Protein AF-A0A968Q7B4-F1 (afdb_monomer_lite)

Sequence (101 aa):
MTEPVQVTSNPGSHGLDSASDPGQVVVAPGVAQANNVILGAARGCRLVISPGVCLGCDVIVQAARGDLVIEPGAILGSGVLVVGRGLHWSARLHWIKQHAD

Structure (mmCIF, N/CA/C/O backbone):
data_AF-A0A968Q7B4-F1
#
_entry.id   AF-A0A968Q7B4-F1
#
loop_
_atom_site.group_PDB
_atom_site.id
_atom_site.type_symbol
_atom_site.label_atom_id
_atom_site.label_alt_id
_atom_site.label_comp_id
_atom_site.label_asym_id
_atom_site.label_entity_id
_atom_site.label_seq_id
_atom_site.pdbx_PDB_ins_code
_atom_site.Cartn_x
_atom_site.Cartn_y
_atom_site.Cartn_z
_atom_site.occupancy
_atom_site.B_iso_or_equiv
_atom_site.auth_seq_id
_atom_site.auth_comp_id
_atom_site.auth_asym_id
_atom_site.auth_atom_id
_atom_site.pdbx_PDB_model_num
ATOM 1 N N . MET A 1 1 ? 6.324 15.083 -13.521 1.00 36.19 1 MET A N 1
ATOM 2 C CA . MET A 1 1 ? 5.081 15.729 -13.053 1.00 36.19 1 MET A CA 1
ATOM 3 C C . MET A 1 1 ? 4.260 14.635 -12.400 1.00 36.19 1 MET A C 1
ATOM 5 O O . MET A 1 1 ? 3.805 13.756 -13.111 1.00 36.19 1 MET A O 1
ATOM 9 N N . THR A 1 2 ? 4.208 14.595 -11.071 1.00 40.41 2 THR A N 1
ATOM 10 C CA . THR A 1 2 ? 3.474 13.566 -10.318 1.00 40.41 2 THR A CA 1
ATOM 11 C C . THR A 1 2 ? 2.026 14.032 -10.208 1.00 40.41 2 THR A C 1
ATOM 13 O O . THR A 1 2 ? 1.783 15.120 -9.685 1.00 40.41 2 THR A O 1
ATOM 16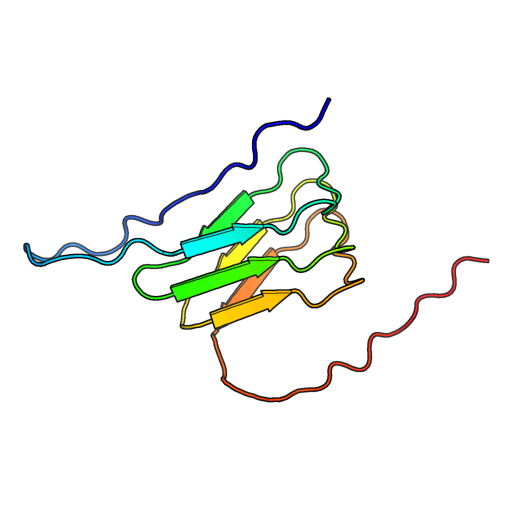 N N . GLU A 1 3 ? 1.085 13.283 -10.775 1.00 44.28 3 GLU A N 1
ATOM 17 C CA . GLU A 1 3 ? -0.343 13.601 -10.668 1.00 44.28 3 GLU A CA 1
ATOM 18 C C . GLU A 1 3 ? -0.794 13.522 -9.195 1.00 44.28 3 GLU A C 1
ATOM 20 O O . GLU A 1 3 ? -0.197 12.773 -8.414 1.00 44.28 3 GLU A O 1
ATOM 25 N N . PRO A 1 4 ? -1.803 14.302 -8.763 1.00 49.19 4 PRO A N 1
ATOM 26 C CA . PRO A 1 4 ? -2.284 14.237 -7.389 1.00 49.19 4 PRO A CA 1
ATOM 27 C C . PRO A 1 4 ? -2.861 12.849 -7.094 1.00 49.19 4 PRO A C 1
ATOM 29 O O . PRO A 1 4 ? -3.737 12.367 -7.815 1.00 49.19 4 PRO A O 1
ATOM 32 N N . VAL A 1 5 ? -2.393 12.222 -6.012 1.00 55.03 5 VAL A N 1
ATOM 33 C CA . VAL A 1 5 ? -2.889 10.920 -5.552 1.00 55.03 5 VAL A CA 1
ATOM 34 C C . VAL A 1 5 ? -4.403 10.986 -5.334 1.00 55.03 5 VAL A C 1
ATOM 36 O O . VAL A 1 5 ? -4.900 11.809 -4.562 1.00 55.03 5 VAL A O 1
ATOM 39 N N . GLN A 1 6 ? -5.156 10.147 -6.046 1.00 59.06 6 GLN A N 1
ATOM 40 C CA . GLN A 1 6 ? -6.609 10.107 -5.914 1.00 59.06 6 GLN A CA 1
ATOM 41 C C . GLN A 1 6 ? -6.953 9.295 -4.663 1.00 59.06 6 GLN A C 1
ATOM 43 O O . GLN A 1 6 ? -6.978 8.063 -4.684 1.00 59.06 6 GLN A O 1
ATOM 48 N N . VAL A 1 7 ? -7.157 10.003 -3.549 1.00 64.19 7 VAL A N 1
ATOM 49 C CA . VAL A 1 7 ? -7.624 9.411 -2.292 1.00 64.19 7 VAL A CA 1
ATOM 50 C C . VAL A 1 7 ? -9.142 9.349 -2.325 1.00 64.19 7 VAL A C 1
ATOM 52 O O . VAL A 1 7 ? -9.810 10.380 -2.271 1.00 64.19 7 VAL A O 1
ATOM 55 N N . THR A 1 8 ? -9.697 8.143 -2.399 1.00 60.66 8 THR A N 1
ATOM 56 C CA . THR A 1 8 ? -11.151 7.951 -2.386 1.00 60.66 8 THR A CA 1
ATOM 57 C C . THR A 1 8 ? -11.603 7.487 -1.007 1.00 60.66 8 THR A C 1
ATOM 59 O O . THR A 1 8 ? -11.201 6.420 -0.535 1.00 60.66 8 THR A O 1
ATOM 62 N N . SER A 1 9 ? -12.467 8.261 -0.357 1.00 48.94 9 SER A N 1
ATOM 63 C CA . SER A 1 9 ? -13.216 7.824 0.820 1.00 48.94 9 SER A CA 1
ATOM 64 C C . SER A 1 9 ? -14.478 7.091 0.355 1.00 48.94 9 SER A C 1
ATOM 66 O O . SER A 1 9 ? -15.290 7.647 -0.375 1.00 48.94 9 SER A O 1
ATOM 68 N N . ASN A 1 10 ? -14.642 5.819 0.734 1.00 43.84 10 ASN A N 1
ATOM 69 C CA . ASN A 1 10 ? -15.825 5.026 0.381 1.00 43.84 10 ASN A CA 1
ATOM 70 C C . ASN A 1 10 ? -17.023 5.431 1.276 1.00 43.84 10 ASN A C 1
ATOM 72 O O . ASN A 1 10 ? -16.953 5.197 2.486 1.00 43.84 10 ASN A O 1
ATOM 76 N N . PRO A 1 11 ? -18.125 5.999 0.742 1.00 43.59 11 PRO A N 1
ATOM 77 C CA . PRO A 1 11 ? -19.283 6.411 1.541 1.00 43.59 11 PRO A CA 1
ATOM 78 C C . PRO A 1 11 ? -20.284 5.274 1.841 1.00 43.59 11 PRO A C 1
ATOM 80 O O . PRO A 1 11 ? -21.391 5.535 2.307 1.00 43.59 11 PRO A O 1
ATOM 83 N N . GLY A 1 12 ? -19.937 4.008 1.593 1.00 44.19 12 GLY A N 1
ATOM 84 C CA . GLY A 1 12 ? -20.843 2.870 1.773 1.00 44.19 12 GLY A CA 1
ATOM 85 C C . GLY A 1 12 ? -21.199 2.535 3.229 1.00 44.19 12 GLY A C 1
ATOM 86 O O . GLY A 1 12 ? -20.574 1.668 3.834 1.00 44.19 12 GLY A O 1
ATOM 87 N N . SER A 1 13 ? -22.226 3.181 3.787 1.00 43.34 13 SER A N 1
ATOM 88 C CA . SER A 1 13 ? -23.273 2.564 4.633 1.00 43.34 13 SER A CA 1
ATOM 89 C C . SER A 1 13 ? -24.299 3.618 5.068 1.00 43.34 13 SER A C 1
ATOM 91 O O . SER A 1 13 ? -23.974 4.590 5.746 1.00 43.34 13 SER A O 1
ATOM 93 N N . HIS A 1 14 ? -25.556 3.421 4.668 1.00 46.28 14 HIS A N 1
ATOM 94 C CA . HIS A 1 14 ? -26.707 4.142 5.208 1.00 46.28 14 HIS A CA 1
ATOM 95 C C . HIS A 1 14 ? -26.806 3.886 6.722 1.00 46.28 14 HIS A C 1
ATOM 97 O O . HIS A 1 14 ? -27.013 2.746 7.131 1.00 46.28 14 HIS A O 1
ATOM 103 N N . GLY A 1 15 ? -26.675 4.930 7.542 1.00 37.81 15 GLY A N 1
ATOM 104 C CA . GLY A 1 15 ? -26.870 4.840 8.991 1.00 37.81 15 GLY A CA 1
ATOM 105 C C . GLY A 1 15 ? -26.298 6.037 9.750 1.00 37.81 15 GLY A C 1
ATOM 106 O O . GLY A 1 15 ? -25.096 6.089 9.968 1.00 37.81 15 GLY A O 1
ATOM 107 N N . LEU A 1 16 ? -27.186 6.983 10.073 1.00 48.22 16 LEU A N 1
ATOM 108 C CA . LEU A 1 16 ? -27.264 7.842 11.269 1.00 48.22 16 LEU A CA 1
ATOM 109 C C . LEU A 1 16 ? -25.946 8.347 11.916 1.00 48.22 16 LEU A C 1
ATOM 111 O O . LEU A 1 16 ? -25.134 7.595 12.444 1.00 48.22 16 LEU A O 1
ATOM 115 N N . ASP A 1 17 ? -25.793 9.672 11.853 1.00 60.84 17 ASP A N 1
ATOM 116 C CA . ASP A 1 17 ? -25.047 10.569 12.742 1.00 60.84 17 ASP A CA 1
ATOM 117 C C . ASP A 1 17 ? -24.356 9.966 13.982 1.00 60.84 17 ASP A C 1
ATOM 119 O O . ASP A 1 17 ? -24.998 9.671 14.982 1.00 60.84 17 ASP A O 1
ATOM 123 N N . SER A 1 18 ? -23.016 9.895 13.954 1.00 49.19 18 SER A N 1
ATOM 124 C CA . SER A 1 18 ? -22.098 10.141 15.090 1.00 49.19 18 SER A CA 1
ATOM 125 C C . SER A 1 18 ? -20.647 9.927 14.632 1.00 49.19 18 SER A C 1
ATOM 127 O O . SER A 1 18 ? -20.280 8.813 14.283 1.00 49.19 18 SER A O 1
ATOM 129 N N . ALA A 1 19 ? -19.842 10.998 14.574 1.00 56.53 19 ALA A N 1
ATOM 130 C CA . ALA A 1 19 ? -18.378 11.009 14.374 1.00 56.53 19 ALA A CA 1
ATOM 131 C C . ALA A 1 19 ? -17.783 9.821 13.573 1.00 56.53 19 ALA A C 1
ATOM 133 O O . ALA A 1 19 ? -17.108 8.949 14.114 1.00 56.53 19 ALA A O 1
ATOM 134 N N . SER A 1 20 ? -18.027 9.783 12.261 1.00 53.88 20 SER A N 1
ATOM 135 C CA . SER A 1 20 ? -17.433 8.773 11.380 1.00 53.88 20 SER A CA 1
ATOM 136 C C . SER A 1 20 ? -15.970 9.122 11.102 1.00 53.88 20 SER A C 1
ATOM 138 O O . SER A 1 20 ? -15.714 9.942 10.223 1.00 53.88 20 SER A O 1
ATOM 140 N N . ASP A 1 21 ? -15.028 8.476 11.785 1.00 64.31 21 ASP A N 1
ATOM 141 C CA . ASP A 1 21 ? -13.597 8.561 11.465 1.00 64.31 21 ASP A CA 1
ATOM 142 C C . ASP A 1 21 ? -13.371 8.176 9.981 1.00 64.31 21 ASP A C 1
ATOM 144 O O . ASP A 1 21 ? -13.650 7.028 9.587 1.00 64.31 21 ASP A O 1
ATOM 148 N N . PRO A 1 22 ? -13.009 9.135 9.103 1.00 77.19 22 PRO A N 1
ATOM 149 C CA . PRO A 1 22 ? -12.800 8.848 7.693 1.00 77.19 22 PRO A CA 1
ATOM 150 C C . PRO A 1 22 ? -11.603 7.908 7.545 1.00 77.19 22 PRO A C 1
ATOM 152 O O . PRO A 1 22 ? -10.613 8.029 8.256 1.00 77.19 22 PRO A O 1
ATOM 155 N N . GLY A 1 23 ? -11.672 6.972 6.597 1.00 84.88 23 GLY A N 1
ATOM 156 C CA . GLY A 1 23 ? -10.536 6.092 6.332 1.00 84.88 23 GLY A CA 1
ATOM 157 C C . GLY A 1 23 ? -9.269 6.896 6.042 1.00 84.88 23 GLY A C 1
ATOM 158 O O . GLY A 1 23 ? -9.285 7.814 5.220 1.00 84.88 23 GLY A O 1
ATOM 159 N N . GLN A 1 24 ? -8.174 6.553 6.717 1.00 90.19 24 GLN A N 1
ATOM 160 C CA . GLN A 1 24 ? -6.925 7.297 6.623 1.00 90.19 24 G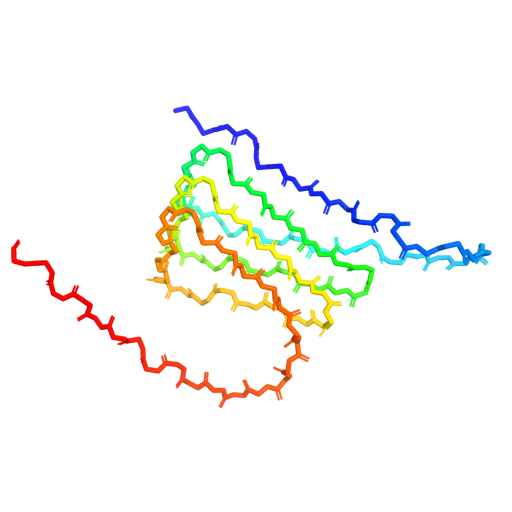LN A CA 1
ATOM 161 C C . GLN A 1 24 ? -6.014 6.677 5.563 1.00 90.19 24 GLN A C 1
ATOM 163 O O . GLN A 1 24 ? -5.713 5.486 5.615 1.00 90.19 24 GLN A O 1
ATOM 168 N N . VAL A 1 25 ? -5.511 7.491 4.637 1.00 92.25 25 VAL A N 1
ATOM 169 C CA . VAL A 1 25 ? -4.470 7.087 3.684 1.00 92.25 25 VAL A CA 1
ATOM 170 C C . VAL A 1 25 ? -3.212 7.898 3.969 1.00 92.25 25 VAL A C 1
ATOM 172 O O . VAL A 1 25 ? -3.236 9.125 3.942 1.00 92.25 25 VAL A O 1
ATOM 175 N N . VAL A 1 26 ? -2.110 7.211 4.260 1.00 93.19 26 VAL A N 1
ATOM 176 C CA . VAL A 1 26 ? -0.801 7.811 4.528 1.00 93.19 26 VAL A CA 1
ATOM 177 C C . VAL A 1 26 ? 0.176 7.326 3.47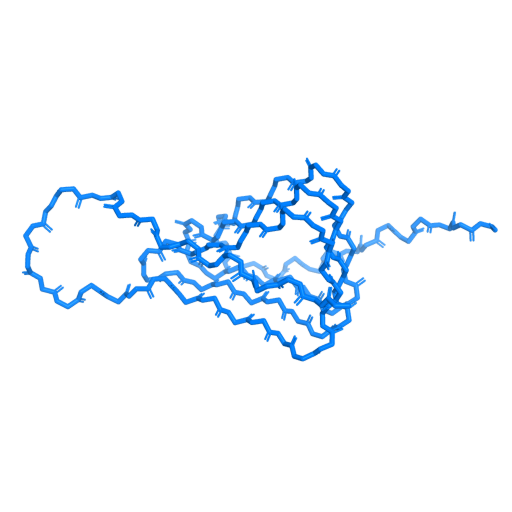0 1.00 93.19 26 VAL A C 1
ATOM 179 O O . VAL A 1 26 ? 0.509 6.145 3.423 1.00 93.19 26 VAL A O 1
ATOM 182 N N . VAL A 1 27 ? 0.651 8.242 2.630 1.00 93.38 27 VAL A N 1
ATOM 183 C CA . VAL A 1 27 ? 1.662 7.957 1.608 1.00 93.38 27 VAL A CA 1
ATOM 184 C C . VAL A 1 27 ? 2.969 8.597 2.043 1.00 93.38 27 VAL A C 1
ATOM 186 O O . VAL A 1 27 ? 3.034 9.808 2.252 1.00 93.38 27 VAL A O 1
ATOM 189 N N . ALA A 1 28 ? 4.004 7.782 2.221 1.00 91.00 28 ALA A N 1
ATOM 190 C CA . ALA A 1 28 ? 5.317 8.289 2.571 1.00 91.00 28 ALA A CA 1
ATOM 191 C C . ALA A 1 28 ? 5.926 9.119 1.421 1.00 91.00 28 ALA A C 1
ATOM 193 O O . ALA A 1 28 ? 5.661 8.851 0.245 1.00 91.00 28 ALA A O 1
ATOM 194 N N . PRO A 1 29 ? 6.796 10.097 1.730 1.00 87.25 29 PRO A N 1
ATOM 195 C CA . PRO A 1 29 ? 7.590 10.775 0.713 1.00 87.25 29 PRO A CA 1
ATOM 196 C C . PRO A 1 29 ? 8.428 9.777 -0.101 1.00 87.25 29 PRO A C 1
ATOM 198 O O . PRO A 1 29 ? 8.979 8.823 0.450 1.00 87.25 29 PRO A O 1
ATOM 201 N N . GLY A 1 30 ? 8.553 10.010 -1.409 1.00 84.38 30 GLY A N 1
ATOM 202 C CA . GLY A 1 30 ? 9.390 9.189 -2.293 1.00 84.38 30 GLY A CA 1
ATOM 203 C C . GLY A 1 30 ? 8.748 7.890 -2.794 1.00 84.38 30 GLY A C 1
ATOM 204 O O . GLY A 1 30 ? 9.439 7.086 -3.412 1.00 84.38 30 GLY A O 1
ATOM 205 N N . VAL A 1 31 ? 7.451 7.676 -2.559 1.00 91.19 31 VAL A N 1
ATOM 206 C CA . VAL A 1 31 ? 6.682 6.624 -3.244 1.00 91.19 31 VAL A CA 1
ATOM 207 C C . VAL A 1 31 ? 6.569 6.971 -4.729 1.00 91.19 31 VAL A C 1
ATOM 209 O O . VAL A 1 31 ? 6.128 8.067 -5.081 1.00 91.19 31 VAL A O 1
ATOM 212 N N . ALA A 1 32 ? 6.952 6.037 -5.599 1.00 91.12 32 ALA A N 1
ATOM 213 C CA . ALA A 1 32 ? 6.765 6.180 -7.036 1.00 91.12 32 ALA A CA 1
ATOM 214 C C . ALA A 1 32 ? 5.332 5.776 -7.401 1.00 91.12 32 ALA A C 1
ATOM 216 O O . ALA A 1 32 ? 4.890 4.677 -7.067 1.00 91.12 32 ALA A O 1
ATOM 217 N N . GLN A 1 33 ? 4.608 6.666 -8.076 1.00 88.88 33 GLN A N 1
ATOM 218 C CA . GLN A 1 33 ? 3.228 6.443 -8.503 1.00 88.88 33 GLN A CA 1
ATOM 219 C C . GLN A 1 33 ? 3.127 6.686 -10.001 1.00 88.88 33 GLN A C 1
ATOM 221 O O . GLN A 1 33 ? 3.470 7.768 -10.479 1.00 88.88 33 GLN A O 1
ATOM 226 N N . ALA A 1 34 ? 2.681 5.673 -10.730 1.00 89.44 34 ALA A N 1
ATOM 227 C CA . ALA A 1 34 ? 2.306 5.826 -12.120 1.00 89.44 34 ALA A CA 1
ATOM 228 C C . ALA A 1 34 ? 0.882 6.397 -12.245 1.00 89.44 34 ALA A C 1
ATOM 230 O O . ALA A 1 34 ? 0.215 6.704 -11.254 1.00 89.44 34 ALA A O 1
ATOM 231 N N . ASN A 1 35 ? 0.419 6.563 -13.479 1.00 86.81 35 ASN A N 1
ATOM 232 C CA . ASN A 1 35 ? -0.899 7.115 -13.759 1.00 86.81 35 ASN A CA 1
ATOM 233 C C . ASN A 1 35 ? -2.022 6.168 -13.305 1.00 86.81 35 ASN A C 1
ATOM 235 O O . ASN A 1 35 ? -1.882 4.944 -13.321 1.00 86.81 35 ASN A O 1
ATOM 239 N N . ASN A 1 36 ? -3.167 6.758 -12.956 1.00 89.19 36 ASN A N 1
ATOM 240 C CA . ASN A 1 36 ? -4.391 6.037 -12.593 1.00 89.19 36 ASN A CA 1
ATOM 241 C C . ASN A 1 36 ? -4.256 5.126 -11.352 1.00 89.19 36 ASN A C 1
ATOM 243 O O . ASN A 1 36 ? -4.845 4.049 -11.279 1.00 89.19 36 ASN A O 1
ATOM 247 N N . VAL A 1 37 ? -3.471 5.566 -10.364 1.00 92.50 37 VAL A N 1
ATOM 248 C CA . VAL A 1 37 ? -3.377 4.915 -9.052 1.00 92.50 37 VAL A CA 1
ATOM 249 C C . VAL A 1 37 ? -4.493 5.419 -8.134 1.00 92.50 37 VAL A C 1
ATOM 251 O O . VAL A 1 37 ? -4.612 6.621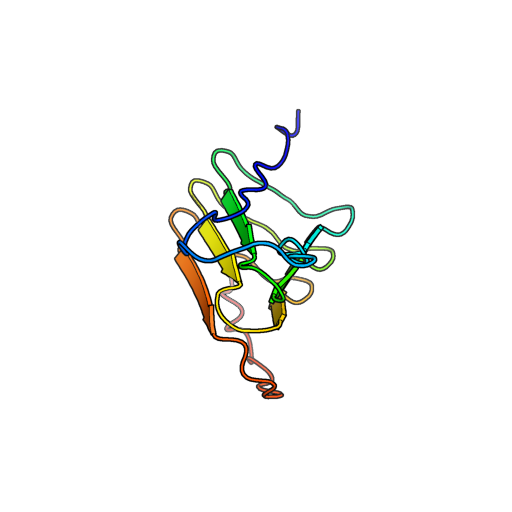 -7.888 1.00 92.50 37 VAL A O 1
ATOM 254 N N . ILE A 1 38 ? -5.276 4.492 -7.579 1.00 93.06 38 ILE A N 1
ATOM 255 C CA . ILE A 1 38 ? -6.377 4.771 -6.649 1.00 93.06 38 ILE A CA 1
ATOM 256 C C . ILE A 1 38 ? -6.031 4.192 -5.280 1.00 93.06 38 ILE A C 1
ATOM 258 O O . ILE A 1 38 ? -5.834 2.984 -5.135 1.00 93.06 38 ILE A O 1
ATOM 262 N N . LEU A 1 39 ? -5.988 5.051 -4.261 1.00 92.62 39 LEU A N 1
ATOM 263 C CA . LEU A 1 39 ? -5.731 4.649 -2.880 1.00 92.62 39 LEU A CA 1
ATOM 264 C C . LEU A 1 39 ? -6.938 4.990 -2.015 1.00 92.62 39 LEU A C 1
ATOM 266 O O . LEU A 1 39 ? -7.421 6.121 -2.014 1.00 92.62 39 LEU A O 1
ATOM 270 N N . GLY A 1 40 ? -7.406 4.030 -1.233 1.00 92.00 40 GLY A N 1
ATOM 271 C CA . GLY A 1 40 ? -8.566 4.233 -0.387 1.00 92.00 40 GLY A CA 1
ATOM 272 C C . GLY A 1 40 ? -8.493 3.448 0.906 1.00 92.00 40 GLY A C 1
ATOM 273 O O . GLY A 1 40 ? -7.841 2.409 1.030 1.00 92.00 40 GLY A O 1
ATOM 274 N N . ALA A 1 41 ? -9.199 3.968 1.897 1.00 89.75 41 ALA A N 1
ATOM 275 C CA . ALA A 1 41 ? -9.422 3.298 3.160 1.00 89.75 41 ALA A CA 1
ATOM 276 C C . ALA A 1 41 ? -10.902 3.425 3.526 1.00 89.75 41 ALA A C 1
ATOM 278 O O . ALA A 1 41 ? -11.529 4.468 3.331 1.00 89.75 41 ALA A O 1
ATOM 279 N N . ALA A 1 42 ? -11.487 2.330 4.003 1.00 88.38 42 ALA A N 1
ATOM 280 C CA . ALA A 1 42 ? -12.819 2.326 4.581 1.00 88.38 42 ALA A CA 1
ATOM 281 C C . ALA A 1 42 ? -12.798 3.048 5.938 1.00 88.38 42 ALA A C 1
ATOM 283 O O . ALA A 1 42 ? -11.740 3.280 6.521 1.00 88.38 42 ALA A O 1
ATOM 284 N N . ARG A 1 43 ? -13.976 3.412 6.447 1.00 85.00 43 ARG A N 1
ATOM 285 C CA . ARG A 1 43 ? -14.123 4.073 7.754 1.00 85.00 43 ARG A CA 1
ATOM 286 C C . ARG A 1 43 ? -13.446 3.264 8.864 1.00 85.00 43 ARG A C 1
ATOM 288 O O . ARG A 1 43 ? -13.562 2.038 8.884 1.00 85.00 43 ARG A O 1
ATOM 295 N N . GLY A 1 44 ? -12.722 3.949 9.749 1.00 84.00 44 GLY A N 1
ATOM 296 C CA . GLY A 1 44 ? -11.936 3.318 10.819 1.00 84.00 44 GLY A CA 1
ATOM 297 C C . GLY A 1 44 ? -10.808 2.390 10.341 1.00 84.00 44 GLY A C 1
ATOM 298 O O . GLY A 1 44 ? -10.276 1.625 11.140 1.00 84.00 44 GLY A O 1
ATOM 299 N N . CYS A 1 45 ? -10.462 2.412 9.049 1.00 87.12 45 CYS A N 1
ATOM 300 C CA . CYS A 1 45 ? -9.342 1.665 8.481 1.00 87.12 45 CYS A CA 1
ATOM 301 C C . CYS A 1 45 ? -8.214 2.618 8.095 1.00 87.12 45 CYS A C 1
ATOM 303 O O . CYS A 1 45 ? -8.437 3.800 7.811 1.00 87.12 45 CYS A O 1
ATOM 305 N N . ARG A 1 46 ? -7.003 2.068 8.005 1.00 89.12 46 ARG A N 1
ATOM 306 C CA . ARG A 1 46 ? -5.812 2.824 7.638 1.00 89.12 46 ARG A CA 1
ATOM 307 C C . ARG A 1 46 ? -5.036 2.132 6.530 1.00 89.12 46 ARG A C 1
ATOM 309 O O . ARG A 1 46 ? -4.724 0.953 6.625 1.00 89.12 46 ARG A O 1
ATOM 316 N N . LEU A 1 47 ? -4.692 2.880 5.490 1.00 91.56 47 LEU A N 1
ATOM 317 C CA . LEU A 1 47 ? -3.769 2.471 4.440 1.00 91.56 47 LEU A CA 1
ATOM 318 C C . LEU A 1 47 ? -2.450 3.225 4.609 1.00 91.56 47 LEU A C 1
ATOM 320 O O . LEU A 1 47 ? -2.441 4.454 4.640 1.00 91.56 47 LEU A O 1
ATOM 324 N N . VAL A 1 48 ? -1.338 2.501 4.680 1.00 92.75 48 VAL A N 1
ATOM 325 C CA . VAL A 1 48 ? 0.012 3.068 4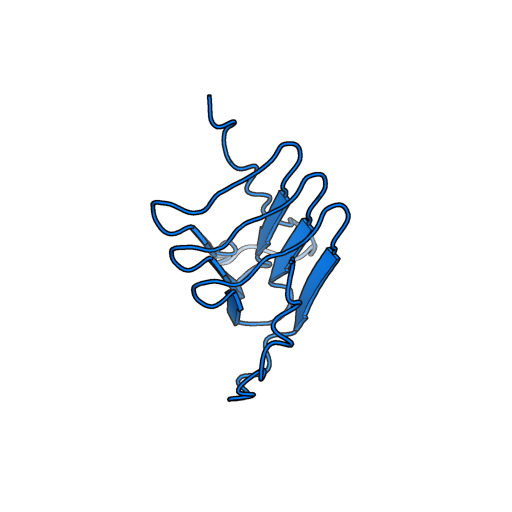.716 1.00 92.75 48 VAL A CA 1
ATOM 326 C C . VAL A 1 48 ? 0.799 2.581 3.525 1.00 92.75 48 VAL A C 1
ATOM 328 O O . VAL A 1 48 ? 0.953 1.378 3.337 1.00 92.75 48 VAL A O 1
ATOM 331 N N . ILE A 1 49 ? 1.355 3.516 2.766 1.00 92.94 49 ILE A N 1
ATOM 332 C CA . ILE A 1 49 ? 2.339 3.230 1.730 1.00 92.94 49 ILE A CA 1
ATOM 333 C C . ILE A 1 49 ? 3.697 3.706 2.236 1.00 92.94 49 ILE A C 1
ATOM 335 O O . ILE A 1 49 ? 3.914 4.906 2.412 1.00 92.94 49 ILE A O 1
ATOM 339 N N . SER A 1 50 ? 4.589 2.764 2.531 1.00 92.94 50 SER A N 1
ATOM 340 C CA . SER A 1 50 ? 5.916 3.051 3.072 1.00 92.94 50 SER A CA 1
ATOM 341 C C . SER A 1 50 ? 6.880 3.633 2.021 1.00 92.94 50 SER A C 1
ATOM 343 O O . SER A 1 50 ? 6.614 3.554 0.821 1.00 92.94 50 SER A O 1
ATOM 345 N N . PRO A 1 51 ? 8.016 4.229 2.440 1.00 91.12 51 PRO A N 1
ATOM 346 C CA . PRO A 1 51 ? 9.013 4.758 1.510 1.00 91.12 51 PRO A CA 1
ATOM 347 C C . PRO A 1 51 ? 9.550 3.694 0.546 1.00 91.12 51 PRO A C 1
ATOM 349 O O . PRO A 1 51 ? 9.709 2.531 0.917 1.00 91.12 51 PRO A O 1
ATOM 352 N N . GLY A 1 52 ? 9.883 4.102 -0.680 1.00 89.75 52 GLY A N 1
ATOM 353 C CA . GLY A 1 52 ? 10.485 3.215 -1.681 1.00 89.75 52 GLY A CA 1
ATOM 354 C C . GLY A 1 52 ? 9.520 2.204 -2.307 1.00 89.75 52 GLY A C 1
ATOM 355 O O . GLY A 1 52 ? 9.972 1.301 -3.002 1.00 89.75 52 GLY A O 1
ATOM 356 N N . VAL A 1 53 ? 8.213 2.333 -2.062 1.00 93.12 53 VAL A N 1
ATOM 357 C CA . VAL A 1 53 ? 7.187 1.570 -2.782 1.00 93.12 53 VAL A CA 1
ATOM 358 C C . VAL A 1 53 ? 7.017 2.122 -4.197 1.00 93.12 53 VAL A C 1
ATOM 360 O O . VAL A 1 53 ? 6.976 3.341 -4.391 1.00 93.12 53 VAL A O 1
ATOM 363 N N . CYS A 1 54 ? 6.858 1.224 -5.169 1.00 94.31 54 CYS A N 1
ATOM 364 C CA . CYS A 1 54 ? 6.532 1.555 -6.554 1.00 94.31 54 CYS A CA 1
ATOM 365 C C . CYS A 1 54 ? 5.130 1.049 -6.911 1.00 94.31 54 CYS A C 1
ATOM 367 O O . CYS A 1 54 ? 4.848 -0.142 -6.776 1.00 94.31 54 CYS A O 1
ATOM 369 N N . LEU A 1 55 ? 4.268 1.947 -7.388 1.00 92.44 55 LEU A N 1
ATOM 370 C CA . LEU A 1 55 ? 2.911 1.656 -7.846 1.00 92.44 55 LEU A CA 1
ATOM 371 C C . LEU A 1 55 ? 2.839 1.834 -9.366 1.00 92.44 55 LEU A C 1
ATOM 373 O O . LEU A 1 55 ? 3.031 2.941 -9.869 1.00 92.44 55 LEU A O 1
ATOM 377 N N . GLY A 1 56 ? 2.590 0.738 -10.081 1.00 91.50 56 GLY A N 1
ATOM 378 C CA . GLY A 1 56 ? 2.380 0.709 -11.527 1.00 91.50 56 GLY A CA 1
ATOM 379 C C . GLY A 1 56 ? 1.066 1.364 -11.956 1.00 91.50 56 GLY A C 1
ATOM 380 O O . GLY A 1 56 ? 0.281 1.822 -11.125 1.00 91.50 56 GLY A O 1
ATOM 381 N N . CYS A 1 57 ? 0.840 1.439 -13.269 1.00 92.38 57 CYS A N 1
ATOM 382 C CA . CYS A 1 57 ? -0.372 2.060 -13.805 1.00 92.38 57 CYS A CA 1
ATOM 383 C C . CYS A 1 57 ? -1.612 1.248 -13.427 1.00 92.38 57 CYS A C 1
ATOM 385 O O . CYS A 1 57 ? -1.542 0.022 -13.332 1.00 92.38 57 CYS A O 1
ATOM 387 N N . ASP A 1 58 ? -2.754 1.912 -13.259 1.00 91.31 58 ASP A N 1
ATOM 388 C CA . ASP A 1 58 ? -4.043 1.242 -13.021 1.00 91.31 58 ASP A CA 1
ATOM 389 C C . ASP A 1 58 ? -4.058 0.383 -11.739 1.00 91.31 58 ASP A C 1
ATOM 391 O O . ASP A 1 58 ? -4.706 -0.665 -11.671 1.00 91.31 58 ASP A O 1
ATOM 395 N N . VAL A 1 59 ? -3.306 0.801 -10.717 1.00 93.62 59 VAL A N 1
ATOM 396 C CA . VAL A 1 59 ? -3.248 0.120 -9.418 1.00 93.62 59 VAL A CA 1
ATOM 397 C C . VAL A 1 59 ? -4.329 0.650 -8.486 1.00 93.62 59 VAL A C 1
ATOM 399 O O . VAL A 1 59 ? -4.454 1.855 -8.279 1.00 93.62 59 VAL A O 1
ATOM 402 N N . ILE A 1 60 ? -5.063 -0.262 -7.851 1.00 93.06 60 ILE A N 1
ATOM 403 C CA . ILE A 1 60 ? -6.085 0.069 -6.856 1.00 93.06 60 ILE A CA 1
ATOM 404 C C . ILE A 1 60 ? -5.721 -0.593 -5.530 1.00 93.06 60 ILE A C 1
ATOM 406 O O . ILE A 1 60 ? -5.591 -1.815 -5.448 1.00 93.06 60 ILE A O 1
ATOM 410 N N . VAL A 1 61 ? -5.597 0.204 -4.469 1.00 92.56 61 VAL A N 1
ATOM 411 C CA . VAL A 1 61 ? -5.334 -0.286 -3.113 1.00 92.56 61 VAL A CA 1
ATOM 412 C C . VAL A 1 61 ? -6.414 0.218 -2.170 1.00 92.56 61 VAL A C 1
ATOM 414 O O . VAL A 1 61 ? -6.533 1.417 -1.935 1.00 92.56 61 VAL A O 1
ATOM 417 N N . GLN A 1 62 ? -7.178 -0.708 -1.595 1.00 91.69 62 GLN A N 1
ATOM 418 C CA . GLN A 1 62 ? -8.262 -0.405 -0.669 1.00 91.69 62 GLN A CA 1
ATOM 419 C C . GLN A 1 62 ? -8.038 -1.108 0.671 1.00 91.69 62 GLN A C 1
ATOM 421 O O . GLN A 1 62 ? -8.147 -2.331 0.760 1.00 91.69 62 GLN A O 1
ATOM 426 N N . ALA A 1 63 ? -7.817 -0.351 1.745 1.00 90.19 63 ALA A N 1
ATOM 427 C CA . ALA A 1 63 ? -7.953 -0.879 3.100 1.00 90.19 63 ALA A CA 1
ATOM 428 C C . ALA A 1 63 ? -9.448 -1.026 3.418 1.00 90.19 63 ALA A C 1
ATOM 430 O O . ALA A 1 63 ? -10.170 -0.035 3.505 1.00 90.19 63 ALA A O 1
ATOM 431 N N . ALA A 1 64 ? -9.946 -2.255 3.532 1.00 87.38 64 ALA A N 1
ATOM 432 C CA . ALA A 1 64 ? -11.373 -2.520 3.720 1.00 87.38 64 ALA A CA 1
ATOM 433 C C . ALA A 1 64 ? -11.728 -2.949 5.148 1.00 87.38 64 ALA A C 1
ATOM 435 O O . ALA A 1 64 ? -12.888 -2.835 5.541 1.00 87.38 64 ALA A O 1
ATOM 436 N N . ARG A 1 65 ? -10.771 -3.486 5.916 1.00 84.06 65 ARG A N 1
ATOM 437 C CA . ARG A 1 65 ? -11.059 -4.043 7.245 1.00 84.06 65 ARG A CA 1
ATOM 438 C C . ARG A 1 65 ? -9.855 -3.979 8.186 1.00 84.06 65 ARG A C 1
ATOM 440 O O . ARG A 1 65 ? -9.221 -4.999 8.378 1.00 84.06 65 ARG A O 1
ATOM 447 N N . GLY A 1 66 ? -9.543 -2.823 8.764 1.00 84.56 66 GLY A N 1
ATOM 448 C CA . GLY A 1 66 ? -8.358 -2.603 9.608 1.00 84.56 66 GLY A CA 1
ATOM 449 C C . GLY A 1 66 ? -7.174 -2.027 8.829 1.00 84.56 66 GLY A C 1
ATOM 450 O O . GLY A 1 66 ? -7.358 -1.459 7.750 1.00 84.56 66 GLY A O 1
ATOM 451 N N . ASP A 1 67 ? -5.970 -2.171 9.377 1.00 88.12 67 ASP A N 1
ATOM 452 C CA . ASP A 1 67 ? -4.767 -1.556 8.816 1.00 88.12 67 ASP A CA 1
ATOM 453 C C . ASP A 1 67 ? -4.189 -2.384 7.660 1.00 88.12 67 ASP A C 1
ATOM 455 O O . ASP A 1 67 ? -4.007 -3.599 7.766 1.00 88.12 67 ASP A O 1
ATOM 459 N N . LEU A 1 68 ? -3.875 -1.710 6.554 1.00 89.81 68 LEU A N 1
ATOM 460 C CA . LEU A 1 68 ? -3.129 -2.241 5.419 1.00 89.81 68 LEU A CA 1
ATOM 461 C C . LEU A 1 68 ? -1.830 -1.450 5.278 1.00 89.81 68 LEU A C 1
ATOM 463 O O . LEU A 1 68 ? -1.856 -0.251 5.010 1.00 89.81 68 LEU A O 1
ATOM 467 N N . VAL A 1 69 ? -0.696 -2.128 5.430 1.00 92.12 69 VAL A N 1
ATOM 468 C CA . VAL A 1 69 ? 0.631 -1.532 5.253 1.00 92.12 69 VAL A CA 1
ATOM 469 C C . VAL A 1 69 ? 1.298 -2.168 4.041 1.00 92.12 69 VAL A C 1
ATOM 471 O O . VAL A 1 69 ? 1.492 -3.380 4.000 1.00 92.12 69 VAL A O 1
ATOM 474 N N . ILE A 1 70 ? 1.643 -1.345 3.053 1.00 91.56 70 ILE A N 1
ATOM 475 C CA . ILE A 1 70 ? 2.513 -1.725 1.943 1.00 91.56 70 ILE A CA 1
ATOM 476 C C . ILE A 1 70 ? 3.939 -1.371 2.356 1.00 91.56 70 ILE A C 1
ATOM 478 O O . ILE A 1 70 ? 4.294 -0.194 2.430 1.00 91.56 70 ILE A O 1
ATOM 482 N N . GLU A 1 71 ? 4.714 -2.400 2.690 1.00 92.44 71 GLU A N 1
ATOM 483 C CA . GLU A 1 71 ? 6.048 -2.283 3.283 1.00 92.44 71 GLU A CA 1
ATOM 484 C C . GLU A 1 71 ? 7.094 -1.653 2.341 1.00 92.44 71 GLU A C 1
ATOM 486 O O . GLU A 1 71 ? 6.920 -1.674 1.118 1.00 92.44 71 GLU A O 1
ATOM 491 N N . PRO A 1 72 ? 8.202 -1.105 2.888 1.00 90.75 72 PRO A N 1
ATOM 492 C CA . PRO A 1 72 ? 9.250 -0.487 2.084 1.00 90.75 72 PRO A CA 1
ATOM 493 C C . PRO A 1 72 ? 9.796 -1.408 0.988 1.00 90.75 72 PRO A C 1
ATOM 495 O O . PRO A 1 72 ? 10.076 -2.581 1.231 1.00 90.75 72 PRO A O 1
ATOM 498 N N . GLY A 1 73 ? 10.000 -0.856 -0.209 1.00 86.31 73 GLY A N 1
ATOM 499 C CA . GLY A 1 73 ? 10.571 -1.584 -1.347 1.00 86.31 73 GLY A CA 1
ATOM 500 C C . GLY A 1 73 ? 9.599 -2.505 -2.093 1.00 86.31 73 GLY A C 1
ATOM 501 O O . GLY A 1 73 ? 10.015 -3.166 -3.044 1.00 86.31 73 GLY A O 1
ATOM 502 N N . ALA A 1 74 ? 8.322 -2.559 -1.699 1.00 91.75 74 ALA A N 1
ATOM 503 C CA . ALA A 1 74 ? 7.302 -3.294 -2.441 1.00 91.75 74 ALA A CA 1
ATOM 504 C C . ALA A 1 74 ? 7.076 -2.699 -3.842 1.00 91.75 74 ALA A C 1
ATOM 506 O O . ALA A 1 74 ? 7.034 -1.481 -4.019 1.00 91.75 74 ALA A O 1
ATOM 507 N N . ILE A 1 75 ? 6.863 -3.565 -4.833 1.00 92.94 75 ILE A N 1
ATOM 508 C CA . ILE A 1 75 ? 6.530 -3.165 -6.204 1.00 92.94 75 ILE A CA 1
ATOM 509 C C . ILE A 1 75 ? 5.173 -3.768 -6.557 1.00 92.94 75 ILE A C 1
ATOM 511 O O . ILE A 1 75 ? 5.024 -4.989 -6.607 1.00 92.94 75 ILE A O 1
ATOM 515 N N . LEU A 1 76 ? 4.183 -2.913 -6.802 1.00 91.31 76 LEU A N 1
ATOM 516 C CA . LEU A 1 76 ? 2.892 -3.307 -7.355 1.00 91.31 76 LEU A CA 1
ATOM 517 C C . LEU A 1 76 ? 2.928 -3.039 -8.858 1.00 91.31 76 LEU A C 1
ATOM 519 O O . LEU A 1 76 ? 3.027 -1.889 -9.279 1.00 91.31 76 LEU A O 1
ATOM 523 N N . GLY A 1 77 ? 2.896 -4.104 -9.661 1.00 90.19 77 GLY A N 1
ATOM 524 C CA . GLY A 1 77 ? 2.845 -3.997 -11.119 1.00 90.19 77 GLY A CA 1
ATOM 525 C C . GLY A 1 77 ? 1.542 -3.364 -11.617 1.00 90.19 77 GLY A C 1
ATOM 526 O O . GLY A 1 77 ? 0.611 -3.135 -10.845 1.00 90.19 77 GLY A O 1
ATOM 527 N N . SER A 1 78 ? 1.470 -3.080 -12.915 1.00 91.88 78 SER A N 1
ATOM 528 C CA . SER A 1 78 ? 0.276 -2.472 -13.503 1.00 91.88 78 SER A CA 1
ATOM 529 C C . SER A 1 78 ? -0.953 -3.384 -13.407 1.00 91.88 78 SER A C 1
ATOM 531 O O . SER A 1 78 ? -0.833 -4.604 -13.532 1.00 91.88 78 SER A O 1
ATOM 533 N N . GLY A 1 79 ? -2.134 -2.796 -13.206 1.00 89.62 79 GLY A N 1
ATOM 534 C CA . GLY A 1 79 ? -3.407 -3.523 -13.118 1.00 89.62 79 GLY A CA 1
ATOM 535 C C . GLY A 1 79 ? -3.598 -4.333 -11.830 1.00 89.62 79 GLY A C 1
ATOM 536 O O . GLY A 1 79 ? -4.435 -5.236 -11.784 1.00 89.62 79 GLY A O 1
ATOM 537 N N . VAL A 1 80 ? -2.814 -4.057 -10.783 1.00 92.38 80 VAL A N 1
ATOM 538 C CA . VAL A 1 80 ? -2.917 -4.763 -9.500 1.00 92.38 80 VAL A CA 1
ATOM 539 C C . VAL A 1 80 ? -4.049 -4.187 -8.646 1.00 92.38 80 VAL A C 1
ATOM 541 O O . VAL A 1 80 ? -4.092 -2.991 -8.362 1.00 92.38 80 VAL A O 1
ATOM 544 N N . LEU A 1 81 ? -4.922 -5.073 -8.158 1.00 91.62 81 LEU A N 1
ATOM 545 C CA . LEU A 1 81 ? -5.927 -4.778 -7.139 1.00 91.62 81 LEU A CA 1
ATOM 546 C C . LEU A 1 81 ? -5.514 -5.402 -5.802 1.00 91.62 81 LEU A C 1
ATOM 548 O O . LEU A 1 81 ? -5.427 -6.624 -5.676 1.00 91.62 81 LEU A O 1
ATOM 552 N N . VAL A 1 82 ? -5.335 -4.566 -4.783 1.00 90.19 82 VAL A N 1
ATOM 553 C CA . VAL A 1 82 ? -5.111 -4.995 -3.400 1.00 90.19 82 VAL A C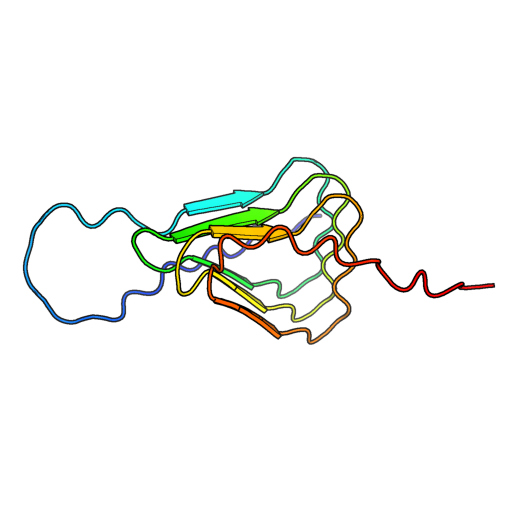A 1
ATOM 554 C C . VAL A 1 82 ? -6.300 -4.574 -2.549 1.00 90.19 82 VAL A C 1
ATOM 556 O O . VAL A 1 82 ? -6.563 -3.388 -2.367 1.00 90.19 82 VAL A O 1
ATOM 559 N N . VAL A 1 83 ? -6.998 -5.550 -1.969 1.00 88.44 83 VAL A N 1
ATOM 560 C CA . VAL A 1 83 ? -8.044 -5.299 -0.970 1.00 88.44 83 VAL A CA 1
ATOM 561 C C . VAL A 1 83 ? -7.560 -5.811 0.379 1.00 88.44 83 VAL A C 1
ATOM 563 O O . VAL A 1 83 ? -7.551 -7.012 0.650 1.00 88.44 83 VAL A O 1
ATOM 566 N N . GLY A 1 84 ? -7.154 -4.878 1.235 1.00 81.12 84 GLY A N 1
ATOM 567 C CA . GLY A 1 84 ? -6.697 -5.148 2.587 1.00 81.12 84 GLY A CA 1
ATOM 568 C C . GLY A 1 84 ? -7.846 -5.600 3.470 1.00 81.12 84 GLY A C 1
ATOM 569 O O . GLY A 1 84 ? -8.650 -4.790 3.935 1.00 81.12 84 GLY A O 1
ATOM 570 N N . ARG A 1 85 ? -7.896 -6.900 3.749 1.00 71.50 85 ARG A N 1
ATOM 571 C CA . ARG A 1 85 ? -8.521 -7.411 4.968 1.00 71.50 85 ARG A CA 1
ATOM 572 C C . ARG A 1 85 ? -7.432 -7.323 6.027 1.00 71.50 85 ARG A C 1
ATOM 574 O O . ARG A 1 85 ? -6.548 -8.168 6.030 1.00 71.50 85 ARG A O 1
ATOM 581 N N . GLY A 1 86 ? -7.444 -6.268 6.834 1.00 50.47 86 GLY A N 1
ATOM 582 C CA . GLY A 1 86 ? -6.533 -6.089 7.959 1.00 50.47 86 GLY A CA 1
ATOM 583 C C . GLY A 1 86 ? -6.629 -7.299 8.879 1.00 50.47 86 GLY A C 1
ATOM 584 O O . GLY A 1 86 ? -7.520 -7.445 9.712 1.00 50.47 86 GLY A O 1
ATOM 585 N N . LEU A 1 87 ? -5.708 -8.219 8.656 1.00 40.84 87 LEU A N 1
ATOM 586 C CA . LEU A 1 87 ? -5.300 -9.207 9.616 1.00 40.84 87 LEU A CA 1
ATOM 587 C C . LEU A 1 87 ? -4.084 -8.569 10.258 1.00 40.84 87 LEU A C 1
ATOM 589 O O . LEU A 1 87 ? -3.073 -8.349 9.597 1.00 40.84 87 LEU A O 1
ATOM 593 N N . HIS A 1 88 ? -4.194 -8.255 11.542 1.00 37.84 88 HIS A N 1
ATOM 594 C CA . HIS A 1 88 ? -3.031 -8.084 12.395 1.00 37.84 88 HIS A CA 1
ATOM 595 C C . HIS A 1 88 ? -2.288 -9.434 12.429 1.00 37.84 88 HIS A C 1
ATOM 597 O O . HIS A 1 88 ? -2.457 -10.242 13.339 1.00 37.84 88 HIS A O 1
ATOM 603 N N . TRP A 1 89 ? -1.546 -9.734 11.367 1.00 35.81 89 TRP A N 1
ATOM 604 C CA . TRP A 1 89 ? -0.718 -10.915 11.223 1.00 35.81 89 TRP A CA 1
ATOM 605 C C . TRP A 1 89 ? 0.647 -10.442 10.748 1.00 35.81 89 TRP A C 1
ATOM 607 O O . TRP A 1 89 ? 0.798 -9.895 9.657 1.00 35.81 89 TRP A O 1
ATOM 617 N N . SER A 1 90 ? 1.641 -10.673 11.598 1.00 39.34 90 SER A N 1
ATOM 618 C CA . SER A 1 90 ? 3.050 -10.698 11.232 1.00 39.34 90 SER A CA 1
ATOM 619 C C . SER A 1 90 ? 3.276 -11.852 10.238 1.00 39.34 90 SER A C 1
ATOM 621 O O . SER A 1 90 ? 3.804 -12.903 10.586 1.00 39.34 90 SER A O 1
ATOM 623 N N . ALA A 1 91 ? 2.814 -11.704 8.992 1.00 37.22 91 ALA A N 1
ATOM 624 C CA . ALA A 1 91 ? 3.367 -12.451 7.871 1.00 37.22 91 ALA A CA 1
ATOM 625 C C . ALA A 1 91 ? 4.518 -11.608 7.371 1.00 37.22 91 ALA A C 1
ATOM 627 O O . ALA A 1 91 ? 4.317 -10.644 6.638 1.00 37.22 91 ALA A O 1
ATOM 628 N N . ARG A 1 92 ? 5.732 -12.022 7.712 1.00 39.69 92 ARG A N 1
ATOM 629 C CA . ARG A 1 92 ? 6.880 -11.713 6.876 1.00 39.69 92 ARG A CA 1
ATOM 630 C C . ARG A 1 92 ? 6.592 -12.313 5.494 1.00 39.69 92 ARG A C 1
ATOM 632 O O . ARG A 1 92 ? 6.810 -13.503 5.276 1.00 39.69 92 ARG A O 1
ATOM 639 N N . LEU A 1 93 ? 6.059 -11.510 4.578 1.00 33.69 93 LEU A N 1
ATOM 640 C CA . LEU A 1 93 ? 6.035 -11.848 3.163 1.00 33.69 93 LEU A CA 1
ATOM 641 C C . LEU A 1 93 ? 7.502 -11.879 2.719 1.00 33.69 93 LEU A C 1
ATOM 643 O O . LEU A 1 93 ? 8.132 -10.842 2.535 1.00 33.69 93 LEU A O 1
ATOM 647 N N . HIS A 1 94 ? 8.086 -13.074 2.607 1.00 34.66 94 HIS A N 1
ATOM 648 C CA . HIS A 1 94 ? 9.313 -13.252 1.836 1.00 34.66 94 HIS A CA 1
ATOM 649 C C . HIS A 1 94 ? 8.967 -12.902 0.385 1.00 34.66 94 HIS A C 1
ATOM 651 O O . HIS A 1 94 ? 8.398 -13.715 -0.341 1.00 34.66 94 HIS A O 1
ATOM 657 N N . TRP A 1 95 ? 9.244 -11.660 -0.011 1.00 33.22 95 TRP A N 1
ATOM 658 C CA . TRP A 1 95 ? 9.118 -11.221 -1.393 1.00 33.22 95 TRP A CA 1
ATOM 659 C C . TRP A 1 95 ? 9.974 -12.116 -2.293 1.00 33.22 95 TRP A C 1
ATOM 661 O O . TRP A 1 95 ? 11.178 -12.270 -2.076 1.00 33.22 95 TRP A O 1
ATOM 671 N N . ILE A 1 96 ? 9.348 -12.681 -3.327 1.00 40.84 96 ILE A N 1
ATOM 672 C CA . ILE A 1 96 ? 10.052 -13.229 -4.485 1.00 40.84 96 ILE A CA 1
ATOM 673 C C . ILE A 1 96 ? 10.723 -12.038 -5.165 1.00 40.84 96 ILE A C 1
ATOM 675 O O . ILE A 1 96 ? 10.070 -11.215 -5.806 1.00 40.84 96 ILE A O 1
ATOM 679 N N . LYS A 1 97 ? 12.039 -11.931 -4.992 1.00 35.56 97 LYS A N 1
ATOM 680 C CA . LYS A 1 97 ? 12.890 -11.037 -5.771 1.00 35.56 97 LYS A CA 1
ATOM 681 C C . LYS A 1 97 ? 12.885 -11.573 -7.203 1.00 35.56 97 LYS A C 1
ATOM 683 O O . LYS A 1 97 ? 13.604 -12.522 -7.498 1.00 35.56 97 LYS A O 1
ATOM 688 N N . GLN A 1 98 ? 12.028 -11.037 -8.073 1.00 44.25 98 GLN A N 1
ATOM 689 C CA . GLN A 1 98 ? 12.164 -11.292 -9.505 1.00 44.25 98 GLN A CA 1
ATOM 690 C C . GLN A 1 98 ? 13.474 -10.633 -9.946 1.00 44.25 98 GLN A C 1
ATOM 692 O O . GLN A 1 98 ? 13.605 -9.411 -9.924 1.00 44.25 98 GLN A O 1
ATOM 697 N N . HIS A 1 99 ? 14.476 -11.463 -10.231 1.00 34.47 99 HIS A N 1
ATOM 698 C CA . HIS A 1 99 ? 15.693 -11.045 -10.906 1.00 34.47 99 HIS A CA 1
ATOM 699 C C . HIS A 1 99 ? 15.313 -10.570 -12.309 1.00 34.47 99 HIS A C 1
ATOM 701 O O . HIS A 1 99 ? 14.836 -11.360 -13.119 1.00 34.47 99 HIS A O 1
ATOM 707 N N . ALA A 1 100 ? 15.484 -9.276 -12.561 1.00 34.53 100 ALA A N 1
ATOM 708 C CA . ALA A 1 100 ? 15.720 -8.785 -13.905 1.00 34.53 100 ALA A CA 1
ATOM 709 C C . ALA A 1 100 ? 17.241 -8.819 -14.108 1.00 34.53 100 ALA A C 1
ATOM 711 O O . ALA A 1 100 ? 17.961 -8.168 -13.344 1.00 34.53 100 ALA A O 1
ATOM 712 N N . ASP A 1 101 ? 17.686 -9.663 -15.041 1.00 39.66 101 ASP A N 1
ATOM 713 C CA . ASP A 1 101 ? 19.002 -9.573 -15.689 1.00 39.66 101 ASP A CA 1
ATOM 714 C C . ASP A 1 101 ? 19.146 -8.242 -16.446 1.00 39.66 101 ASP A C 1
ATOM 716 O O . ASP A 1 101 ? 18.128 -7.773 -17.017 1.00 39.66 101 ASP A O 1
#

Foldseek 3Di:
DDDPAAEDFDPPDDDDDDDFATEEEAEDPQEAADEQEYEYEYTPAYEYEDHQEYYEANEYAYAYDHYDYDDHNHYDYHNHYHYDNDDPDPDPPPDPPPDDD

Secondary structure (DSSP, 8-state):
-PPPPEEEE--------S---PPEEEE-TT-EE-TT-EEEE-TT-EEEE-TT-EE-TT-EEEEEESEEEE-TT-EE-TT-EEEEE----------------

pLDDT: mean 73.3, std 22.48, range [33.22, 94.31]

Radius of gyration: 14.51 Å; chains: 1; bounding box: 46×29×31 Å